Protein AF-A0A0D6LN78-F1 (afdb_monomer_lite)

Foldseek 3Di:
DDQVVQADPPQDQPPDDDDSSVSSLVQCLVQVQLVCQLVQNDDAPNDGHDRDPDRDRDDDDNVVVVCVVVVVNCVVPPPDDDDDDDDDDDPPDDVSVVVVVVSVVVSHDPVPPDDD

Radius of gyration: 15.74 Å; chains: 1; bounding box: 42×31×36 Å

Structure (mmCIF, N/CA/C/O backbone):
data_AF-A0A0D6LN78-F1
#
_entry.id   AF-A0A0D6LN78-F1
#
loop_
_atom_site.group_PDB
_atom_site.id
_atom_site.type_symbol
_atom_site.label_atom_id
_atom_site.label_alt_id
_atom_site.label_comp_id
_atom_site.label_asym_id
_atom_site.label_entity_id
_atom_site.label_seq_id
_atom_site.pdbx_PDB_ins_code
_atom_site.Cartn_x
_atom_site.Cartn_y
_atom_site.Cartn_z
_atom_site.occupancy
_atom_site.B_iso_or_equiv
_atom_site.auth_seq_id
_atom_site.auth_comp_id
_atom_site.auth_asym_id
_atom_site.auth_atom_id
_atom_site.pdbx_PDB_model_num
ATOM 1 N N . MET A 1 1 ? 17.970 4.281 11.760 1.00 42.19 1 MET A N 1
ATOM 2 C CA . MET A 1 1 ? 17.156 3.052 11.667 1.00 42.19 1 MET A CA 1
ATOM 3 C C . MET A 1 1 ? 17.724 2.243 10.507 1.00 42.19 1 MET A C 1
ATOM 5 O O . MET A 1 1 ? 17.823 2.799 9.422 1.00 42.19 1 MET A O 1
ATOM 9 N N . GLN A 1 2 ? 18.257 1.043 10.757 1.00 41.34 2 GLN A N 1
ATOM 10 C CA . GLN A 1 2 ? 18.941 0.237 9.734 1.00 41.34 2 GLN A CA 1
ATOM 11 C C . GLN A 1 2 ? 17.902 -0.407 8.804 1.00 41.34 2 GLN A C 1
ATOM 13 O O . GLN A 1 2 ? 16.999 -1.100 9.254 1.00 41.34 2 GLN A O 1
ATOM 18 N N . THR A 1 3 ? 18.012 -0.144 7.505 1.00 50.59 3 THR A N 1
ATOM 19 C CA . THR A 1 3 ? 16.997 -0.416 6.469 1.00 50.59 3 THR A CA 1
ATOM 20 C C . THR A 1 3 ? 16.743 -1.905 6.191 1.00 50.59 3 THR A C 1
ATOM 22 O O . THR A 1 3 ? 15.769 -2.242 5.528 1.00 50.59 3 THR A O 1
ATOM 25 N N . GLN A 1 4 ? 17.598 -2.800 6.694 1.00 49.53 4 GLN A N 1
ATOM 26 C CA . GLN A 1 4 ? 17.582 -4.232 6.370 1.00 49.53 4 GLN A CA 1
ATOM 27 C C . GLN A 1 4 ? 16.630 -5.064 7.247 1.00 49.53 4 GLN A C 1
ATOM 29 O O . GLN A 1 4 ? 16.127 -6.080 6.783 1.00 49.53 4 GLN A O 1
ATOM 34 N N . GLU A 1 5 ? 16.291 -4.608 8.459 1.00 56.03 5 GLU A N 1
ATOM 35 C CA . GLU A 1 5 ? 15.275 -5.256 9.320 1.00 56.03 5 GLU A CA 1
ATOM 36 C C . GLU A 1 5 ? 13.826 -4.936 8.895 1.00 56.03 5 GLU A C 1
ATOM 38 O O . GLU A 1 5 ? 12.865 -5.385 9.515 1.00 56.03 5 GLU A O 1
ATOM 43 N N . LEU A 1 6 ? 13.650 -4.152 7.828 1.00 68.88 6 LEU A N 1
ATOM 44 C CA . LEU A 1 6 ? 12.360 -3.635 7.370 1.00 68.88 6 LEU A CA 1
ATOM 45 C C . LEU A 1 6 ? 11.839 -4.322 6.100 1.00 68.88 6 LEU A C 1
ATOM 47 O O . LEU A 1 6 ? 10.814 -3.891 5.577 1.00 68.88 6 LEU A O 1
ATOM 51 N N . ILE A 1 7 ? 12.479 -5.363 5.573 1.00 81.56 7 ILE A N 1
ATOM 52 C CA . ILE A 1 7 ? 11.959 -6.071 4.392 1.00 81.56 7 ILE A CA 1
ATOM 53 C C . ILE A 1 7 ? 11.145 -7.275 4.860 1.00 81.56 7 ILE A C 1
ATOM 55 O O . ILE A 1 7 ? 11.653 -8.129 5.583 1.00 81.56 7 ILE A O 1
ATOM 59 N N . LEU A 1 8 ? 9.869 -7.330 4.480 1.00 83.94 8 LEU A N 1
ATOM 60 C CA . LEU A 1 8 ? 9.022 -8.480 4.771 1.00 83.94 8 LEU A CA 1
ATOM 61 C C . LEU A 1 8 ? 9.368 -9.634 3.818 1.00 83.94 8 LEU A C 1
ATOM 63 O O . LEU A 1 8 ? 9.472 -9.411 2.607 1.00 83.94 8 LEU A O 1
ATOM 67 N N . PRO A 1 9 ? 9.539 -10.865 4.333 1.00 80.81 9 PRO A N 1
ATOM 68 C CA . PRO A 1 9 ? 9.724 -12.032 3.482 1.00 80.81 9 PRO A CA 1
ATOM 69 C C . PRO A 1 9 ? 8.452 -12.283 2.663 1.00 80.81 9 PRO A C 1
ATOM 71 O O . PRO A 1 9 ? 7.346 -12.053 3.144 1.00 80.81 9 PRO A O 1
ATOM 74 N N . GLY A 1 10 ? 8.607 -12.766 1.430 1.00 79.12 10 GLY A N 1
ATOM 75 C CA . GLY A 1 10 ? 7.474 -13.085 0.552 1.00 79.12 10 GLY A CA 1
ATOM 76 C C . GLY A 1 10 ? 6.889 -11.901 -0.222 1.00 79.12 10 GLY A C 1
ATOM 77 O O . GLY A 1 10 ? 5.973 -12.109 -1.002 1.00 79.12 10 GLY A O 1
ATOM 78 N N . LEU A 1 11 ? 7.438 -10.688 -0.072 1.00 86.38 11 LEU A N 1
ATOM 79 C CA . LEU A 1 11 ? 7.085 -9.522 -0.898 1.00 86.38 11 LEU A CA 1
ATOM 80 C C . LEU A 1 11 ? 8.037 -9.331 -2.087 1.00 86.38 11 LEU A C 1
ATOM 82 O O . LEU A 1 11 ? 8.326 -8.204 -2.492 1.00 86.38 11 LEU A O 1
ATOM 86 N N . ASP A 1 12 ? 8.595 -10.423 -2.600 1.00 85.50 12 ASP A N 1
ATOM 87 C CA . ASP A 1 12 ? 9.429 -10.360 -3.792 1.00 85.50 12 ASP A CA 1
ATOM 88 C C . ASP A 1 12 ? 8.539 -10.454 -5.030 1.00 85.50 12 ASP A C 1
ATOM 90 O O . ASP A 1 12 ? 7.793 -11.418 -5.188 1.00 85.50 12 ASP A O 1
ATOM 94 N N . CYS A 1 13 ? 8.625 -9.448 -5.896 1.00 90.00 13 CYS A N 1
ATOM 95 C CA . CYS A 1 13 ? 7.922 -9.425 -7.169 1.00 90.00 13 CYS A CA 1
ATOM 96 C C . CYS A 1 13 ? 8.964 -9.483 -8.287 1.00 90.00 13 CYS A C 1
ATOM 98 O O . CYS A 1 13 ? 9.548 -8.448 -8.640 1.00 90.00 13 CYS A O 1
ATOM 100 N N . PRO A 1 14 ? 9.230 -10.682 -8.842 1.00 84.12 14 PRO A N 1
ATOM 101 C CA . PRO A 1 14 ? 10.197 -10.847 -9.912 1.00 84.12 14 PRO A CA 1
ATOM 102 C C . PRO A 1 14 ? 9.883 -9.912 -11.081 1.00 84.12 14 PRO A C 1
ATOM 104 O O . PRO A 1 14 ? 8.731 -9.758 -11.478 1.00 84.12 14 PRO A O 1
ATOM 107 N N . PHE A 1 15 ? 10.923 -9.303 -11.654 1.00 81.81 15 PHE A N 1
ATOM 108 C CA . PHE A 1 15 ? 10.839 -8.422 -12.830 1.00 81.81 15 PHE A CA 1
ATOM 109 C C . PHE A 1 15 ? 10.098 -7.087 -12.633 1.00 81.81 15 PHE A C 1
ATOM 111 O O . PHE A 1 15 ? 9.991 -6.317 -13.590 1.00 81.81 15 PHE A O 1
ATOM 118 N N . ARG A 1 16 ? 9.648 -6.764 -11.415 1.00 87.56 16 ARG A N 1
ATOM 119 C CA . ARG A 1 16 ? 9.100 -5.443 -11.077 1.00 87.56 16 ARG A CA 1
ATOM 120 C C . ARG A 1 16 ? 10.191 -4.483 -10.604 1.00 87.56 16 ARG A C 1
ATOM 122 O O . ARG A 1 16 ? 11.219 -4.906 -10.076 1.00 87.56 16 ARG A O 1
ATOM 129 N N . ARG A 1 17 ? 9.986 -3.175 -10.805 1.00 87.12 17 ARG A N 1
ATOM 130 C CA . ARG A 1 17 ? 11.021 -2.155 -10.539 1.00 87.12 17 ARG A CA 1
ATOM 131 C C . ARG A 1 17 ? 11.053 -1.676 -9.092 1.00 87.12 17 ARG A C 1
ATOM 133 O O . ARG A 1 17 ? 12.069 -1.123 -8.674 1.00 87.12 17 ARG A O 1
ATOM 140 N N . MET A 1 18 ? 9.960 -1.838 -8.347 1.00 89.31 18 MET A N 1
ATOM 141 C CA . MET A 1 18 ? 9.868 -1.329 -6.982 1.00 89.31 18 MET A CA 1
ATOM 142 C C . MET A 1 18 ? 10.841 -2.053 -6.042 1.00 89.31 18 MET A C 1
ATOM 144 O O . MET A 1 18 ? 11.050 -3.263 -6.131 1.00 89.31 18 MET A O 1
ATOM 148 N N . ASP A 1 19 ? 11.438 -1.300 -5.120 1.00 89.12 19 ASP A N 1
ATOM 149 C CA . ASP A 1 19 ? 12.321 -1.853 -4.097 1.00 89.12 19 ASP A CA 1
ATOM 150 C C . ASP A 1 19 ? 11.506 -2.657 -3.053 1.00 89.12 19 ASP A C 1
ATOM 152 O O . ASP A 1 19 ? 10.453 -2.181 -2.605 1.00 89.12 19 ASP A O 1
ATOM 156 N N . PRO A 1 20 ? 11.962 -3.848 -2.615 1.00 89.06 20 PRO A N 1
ATOM 157 C CA . PRO A 1 20 ? 11.263 -4.649 -1.605 1.00 89.06 20 PRO A CA 1
ATOM 158 C C . PRO A 1 20 ? 10.985 -3.915 -0.283 1.00 89.06 20 PRO A C 1
ATOM 160 O O . PRO A 1 20 ? 9.976 -4.182 0.378 1.00 89.06 20 PRO A O 1
ATOM 163 N N . ALA A 1 21 ? 11.834 -2.965 0.118 1.00 87.94 21 ALA A N 1
ATOM 164 C CA . ALA A 1 21 ? 11.604 -2.136 1.298 1.00 87.94 21 ALA A CA 1
ATOM 165 C C . ALA A 1 21 ? 10.408 -1.193 1.106 1.00 87.94 21 ALA A C 1
ATOM 167 O O . ALA A 1 21 ? 9.657 -0.959 2.056 1.00 87.94 21 ALA A O 1
ATOM 168 N N . ILE A 1 22 ? 10.184 -0.701 -0.116 1.00 91.00 22 ILE A N 1
ATOM 169 C CA . ILE A 1 22 ? 9.015 0.115 -0.453 1.00 91.00 22 ILE A CA 1
ATOM 170 C C . ILE A 1 22 ? 7.740 -0.737 -0.469 1.00 91.00 22 ILE A C 1
ATOM 172 O O . ILE A 1 22 ? 6.742 -0.330 0.126 1.00 91.00 22 ILE A O 1
ATOM 176 N N . ARG A 1 23 ? 7.768 -1.955 -1.028 1.00 94.19 23 ARG A N 1
ATOM 177 C CA . ARG A 1 23 ? 6.627 -2.893 -0.923 1.00 94.19 23 ARG A CA 1
ATOM 178 C C . ARG A 1 23 ? 6.263 -3.177 0.530 1.00 94.19 23 ARG A C 1
ATOM 180 O O . ARG A 1 23 ? 5.104 -3.098 0.932 1.00 94.19 23 ARG A O 1
ATOM 187 N N . SER A 1 24 ? 7.286 -3.424 1.342 1.00 93.00 24 SER A N 1
ATOM 188 C CA . SER A 1 24 ? 7.138 -3.666 2.776 1.00 93.00 24 SER A CA 1
ATOM 189 C C . SER A 1 24 ? 6.567 -2.458 3.518 1.00 93.00 24 SER A C 1
ATOM 191 O O . SER A 1 24 ? 5.817 -2.626 4.480 1.00 93.00 24 SER A O 1
ATOM 193 N N . LEU A 1 25 ? 6.903 -1.242 3.078 1.00 93.12 25 LEU A N 1
ATOM 194 C CA . LEU A 1 25 ? 6.324 -0.013 3.603 1.00 93.12 25 LEU A CA 1
ATOM 195 C C . LEU A 1 25 ? 4.821 0.074 3.295 1.00 93.12 25 LEU A C 1
ATOM 197 O O . LEU A 1 25 ? 4.045 0.279 4.227 1.00 93.12 25 LEU A O 1
ATOM 201 N N . PHE A 1 26 ? 4.412 -0.143 2.039 1.00 94.00 26 PHE A N 1
ATOM 202 C CA . PHE A 1 26 ? 2.997 -0.175 1.652 1.00 94.00 26 PHE A CA 1
ATOM 203 C C . PHE A 1 26 ? 2.213 -1.225 2.446 1.00 94.00 26 PHE A C 1
ATOM 205 O O . PHE A 1 26 ? 1.181 -0.902 3.036 1.00 94.00 26 PHE A O 1
ATOM 212 N N . HIS A 1 27 ? 2.723 -2.457 2.505 1.00 94.38 27 HIS A N 1
ATOM 213 C CA . HIS A 1 27 ? 2.062 -3.573 3.179 1.00 94.38 27 HIS A CA 1
ATOM 214 C C . HIS A 1 27 ? 1.868 -3.311 4.679 1.00 94.38 27 HIS A C 1
ATOM 216 O O . HIS A 1 27 ? 0.751 -3.397 5.193 1.00 94.38 27 HIS A O 1
ATOM 222 N N . ARG A 1 28 ? 2.938 -2.923 5.391 1.00 93.44 28 ARG A N 1
ATOM 223 C CA . ARG A 1 28 ? 2.847 -2.626 6.829 1.00 93.44 28 ARG A CA 1
ATOM 224 C C . ARG A 1 28 ? 1.904 -1.475 7.117 1.00 93.44 28 ARG A C 1
ATOM 226 O O . ARG A 1 28 ? 1.084 -1.594 8.017 1.00 93.44 28 ARG A O 1
ATOM 233 N N . PHE A 1 29 ? 2.001 -0.389 6.355 1.00 93.31 29 PHE A N 1
ATOM 234 C CA . PHE A 1 29 ? 1.174 0.787 6.589 1.00 93.31 29 PHE A CA 1
ATOM 235 C C . PHE A 1 29 ? -0.321 0.444 6.563 1.00 93.31 29 PHE A C 1
ATOM 237 O O . PHE A 1 29 ? -1.040 0.747 7.516 1.00 93.31 29 PHE A O 1
ATOM 244 N N . HIS A 1 30 ? -0.782 -0.256 5.521 1.00 93.75 30 HIS A N 1
ATOM 245 C CA . HIS A 1 30 ? -2.191 -0.630 5.398 1.00 93.75 30 HIS A CA 1
ATOM 246 C C . HIS A 1 30 ? -2.627 -1.597 6.502 1.00 93.75 30 HIS A C 1
ATOM 248 O O . HIS A 1 30 ? -3.664 -1.380 7.130 1.00 93.75 30 HIS A O 1
ATOM 254 N N . ASN A 1 31 ? -1.838 -2.634 6.789 1.00 93.50 31 ASN A N 1
ATOM 255 C CA . ASN A 1 31 ? -2.209 -3.629 7.795 1.00 93.50 31 ASN A CA 1
ATOM 256 C C . ASN A 1 31 ? -2.155 -3.089 9.231 1.00 93.50 31 ASN A C 1
ATOM 258 O O . ASN A 1 31 ? -3.015 -3.435 10.046 1.00 93.50 31 ASN A O 1
ATOM 262 N N . ASP A 1 32 ? -1.239 -2.171 9.539 1.00 92.00 32 ASP A N 1
ATOM 263 C CA . ASP A 1 32 ? -1.202 -1.486 10.833 1.00 92.00 32 ASP A CA 1
ATOM 264 C C . ASP A 1 32 ? -2.424 -0.579 11.024 1.00 92.00 32 ASP A C 1
ATOM 266 O O . ASP A 1 32 ? -3.022 -0.563 12.104 1.00 92.00 32 ASP A O 1
ATOM 270 N N . LEU A 1 33 ? -2.841 0.150 9.984 1.00 88.75 33 LEU A N 1
ATOM 271 C CA . LEU A 1 33 ? -4.065 0.956 10.024 1.00 88.75 33 LEU A CA 1
ATOM 272 C C . LEU A 1 33 ? -5.311 0.098 10.221 1.00 88.75 33 LEU A C 1
ATOM 274 O O . LEU A 1 33 ? -6.136 0.390 11.087 1.00 88.75 33 LEU A O 1
ATOM 278 N N . ARG A 1 34 ? -5.426 -0.991 9.459 1.00 89.00 34 ARG A N 1
ATOM 279 C CA . ARG A 1 34 ? -6.535 -1.947 9.556 1.00 89.00 34 ARG A CA 1
ATOM 280 C C . ARG A 1 34 ? -6.620 -2.555 10.955 1.00 89.00 34 ARG A C 1
ATOM 282 O O . ARG A 1 34 ? -7.697 -2.582 11.548 1.00 89.00 34 ARG A O 1
ATOM 289 N N . ARG A 1 35 ? -5.481 -2.928 11.547 1.00 89.56 35 ARG A N 1
ATOM 290 C CA . ARG A 1 35 ? -5.403 -3.411 12.934 1.00 89.56 35 ARG A CA 1
ATOM 291 C C . ARG A 1 35 ? -5.846 -2.355 13.947 1.00 89.56 35 ARG A C 1
ATOM 293 O O . ARG A 1 35 ? -6.634 -2.666 14.840 1.00 89.56 35 ARG A O 1
ATOM 300 N N . LYS A 1 36 ? -5.390 -1.106 13.802 1.00 86.31 36 LYS A N 1
ATOM 301 C CA . LYS A 1 36 ? -5.823 0.010 14.662 1.00 86.31 36 LYS A CA 1
ATOM 302 C C . LYS A 1 36 ? -7.328 0.256 14.558 1.00 86.31 36 LYS A C 1
ATOM 304 O O . LYS A 1 36 ? -7.958 0.523 15.579 1.00 86.31 36 LYS A O 1
ATOM 309 N N . ALA A 1 37 ? -7.909 0.140 13.364 1.00 83.81 37 ALA A N 1
ATOM 310 C CA . ALA A 1 37 ? -9.347 0.288 13.151 1.00 83.81 37 ALA A CA 1
ATOM 311 C C . ALA A 1 37 ? -10.150 -0.805 13.879 1.00 83.81 37 ALA A C 1
ATOM 313 O O . ALA A 1 37 ? -11.072 -0.485 14.629 1.00 83.81 37 ALA A O 1
ATOM 314 N N . VAL A 1 38 ? -9.748 -2.078 13.762 1.00 85.94 38 VAL A N 1
ATOM 315 C CA . VAL A 1 38 ? -10.378 -3.197 14.498 1.00 85.94 38 VAL A CA 1
ATOM 316 C C . VAL A 1 38 ? -10.290 -3.003 16.010 1.00 85.94 38 VAL A C 1
ATOM 318 O O . VAL A 1 38 ? -11.232 -3.300 16.737 1.00 85.94 38 VAL A O 1
ATOM 321 N N . GLN A 1 39 ? -9.176 -2.466 16.503 1.00 85.94 39 GLN A N 1
ATOM 322 C CA . GLN A 1 39 ? -8.968 -2.222 17.931 1.00 85.94 39 GLN A CA 1
ATOM 323 C C . GLN A 1 39 ? -9.683 -0.963 18.453 1.00 85.94 39 GLN A C 1
ATOM 325 O O . GLN A 1 39 ? -9.582 -0.666 19.643 1.00 85.94 39 GLN A O 1
ATOM 330 N N . GLY A 1 40 ? -10.368 -0.196 17.593 1.00 81.00 40 GLY A N 1
ATOM 331 C CA . GLY A 1 40 ? -10.962 1.095 17.961 1.00 81.00 40 GLY A CA 1
ATOM 332 C C . GLY A 1 40 ? -9.922 2.148 18.360 1.00 81.00 40 GLY A C 1
ATOM 333 O O . GLY A 1 40 ? -10.212 3.060 19.127 1.00 81.00 40 GLY A O 1
ATOM 334 N N . GLN A 1 41 ? -8.684 2.001 17.886 1.00 82.19 41 GLN A N 1
ATOM 335 C CA . GLN A 1 41 ? -7.569 2.916 18.150 1.00 82.19 41 GLN A CA 1
ATOM 336 C C . GLN A 1 41 ? -7.357 3.922 17.014 1.00 82.19 41 GLN A C 1
ATOM 338 O O . GLN A 1 41 ? -6.497 4.797 17.118 1.00 82.19 41 GLN A O 1
ATOM 343 N N . PHE A 1 42 ? -8.120 3.802 15.927 1.00 75.56 42 PHE A N 1
ATOM 344 C CA . PHE A 1 42 ? -8.068 4.744 14.821 1.00 75.56 42 PHE A CA 1
ATOM 345 C C . PHE A 1 42 ? -8.840 6.024 15.165 1.00 75.56 42 PHE A C 1
ATOM 347 O O . PHE A 1 42 ? -10.012 5.979 15.558 1.00 75.56 42 PHE A O 1
ATOM 354 N N . LYS A 1 43 ? -8.159 7.165 15.034 1.00 70.56 43 LYS A N 1
ATOM 355 C CA . LYS A 1 43 ? -8.703 8.495 15.304 1.00 70.56 43 LYS A CA 1
ATOM 356 C C . LYS A 1 43 ? -8.509 9.379 14.080 1.00 70.56 43 LYS A C 1
ATOM 358 O O . LYS A 1 43 ? -7.384 9.481 13.603 1.00 70.56 43 LYS A O 1
ATOM 363 N N . LEU A 1 44 ? -9.575 10.041 13.649 1.00 70.19 44 LEU A N 1
ATOM 364 C CA . LEU A 1 44 ? -9.544 11.102 12.641 1.00 70.19 44 LEU A CA 1
ATOM 365 C C . LEU A 1 44 ? -10.246 12.319 13.236 1.00 70.19 44 LEU A C 1
ATOM 367 O O . LEU A 1 44 ? -11.313 12.166 13.825 1.00 70.19 44 LEU A O 1
ATOM 371 N N . ASP A 1 45 ? -9.625 13.495 13.173 1.00 67.50 45 ASP A N 1
ATOM 372 C CA . ASP A 1 45 ? -10.202 14.760 13.659 1.00 67.50 45 ASP A CA 1
ATOM 373 C C . ASP A 1 45 ? -10.771 14.713 15.091 1.00 67.50 45 ASP A C 1
ATOM 375 O O . ASP A 1 45 ? -11.786 15.320 15.426 1.00 67.50 45 ASP A O 1
ATOM 379 N N . GLY A 1 46 ? -10.115 13.951 15.972 1.00 65.12 46 GLY A N 1
ATOM 380 C CA . GLY A 1 46 ? -10.541 13.770 17.364 1.00 65.12 46 GLY A CA 1
ATOM 381 C C . GLY A 1 46 ? -11.703 12.785 17.562 1.00 65.12 46 GLY A C 1
ATOM 382 O O . GLY A 1 46 ? -11.993 12.420 18.703 1.00 65.12 46 GLY A O 1
ATOM 383 N N . LEU A 1 47 ? -12.314 12.284 16.486 1.00 64.44 47 LEU A N 1
ATOM 384 C CA . LEU A 1 47 ? -13.308 11.216 16.522 1.00 64.44 47 LEU A CA 1
ATOM 385 C C . LEU A 1 47 ? -12.606 9.859 16.585 1.00 64.44 47 LEU A C 1
ATOM 387 O O . LEU A 1 47 ? -11.780 9.517 15.742 1.00 64.44 47 LEU A O 1
ATOM 391 N N . THR A 1 48 ? -12.936 9.072 17.609 1.00 70.25 48 THR A N 1
ATOM 392 C CA . THR A 1 48 ? -12.492 7.676 17.705 1.00 70.25 48 THR A CA 1
ATOM 393 C C . THR A 1 48 ? -13.518 6.798 17.006 1.00 70.25 48 THR A C 1
ATOM 395 O O . THR A 1 48 ? -14.688 6.783 17.397 1.00 70.25 48 THR A O 1
ATOM 398 N N . TYR A 1 49 ? -13.086 6.069 15.981 1.00 68.56 49 TYR A N 1
ATOM 399 C CA . TYR A 1 49 ? -13.961 5.134 15.285 1.00 68.56 49 TYR A CA 1
ATOM 400 C C . TYR A 1 49 ? -14.227 3.928 16.180 1.00 68.56 49 TYR A C 1
ATOM 402 O O . TYR A 1 49 ? -13.333 3.433 16.872 1.00 68.56 49 TYR A O 1
ATOM 410 N N . ARG A 1 50 ? -15.481 3.465 16.195 1.00 72.12 50 ARG A N 1
ATOM 411 C CA . ARG A 1 50 ? -15.835 2.256 16.941 1.00 72.12 50 ARG A CA 1
ATOM 412 C C . ARG A 1 50 ? -15.078 1.064 16.347 1.00 72.12 50 ARG A C 1
ATOM 414 O O . ARG A 1 50 ? -14.920 1.022 15.127 1.00 72.12 50 ARG A O 1
ATOM 421 N N . PRO A 1 51 ? -14.663 0.096 17.182 1.00 75.81 51 PRO A N 1
ATOM 422 C CA . PRO A 1 51 ? -14.215 -1.198 16.693 1.00 75.81 51 PRO A CA 1
ATOM 423 C C . PRO A 1 51 ? -15.201 -1.730 15.653 1.00 75.81 51 PRO A C 1
ATOM 425 O O . PRO A 1 51 ? -16.408 -1.754 15.901 1.00 75.81 51 PRO A O 1
ATOM 428 N N . THR A 1 52 ? -14.689 -2.134 14.499 1.00 71.88 52 THR A N 1
ATOM 429 C CA . THR A 1 52 ? -15.475 -2.820 13.473 1.00 71.88 52 THR A CA 1
ATOM 430 C C . THR A 1 52 ? -15.043 -4.277 13.414 1.00 71.88 52 THR A C 1
ATOM 432 O O . THR A 1 52 ? -13.853 -4.585 13.521 1.00 71.88 52 THR A O 1
ATOM 435 N N . SER A 1 53 ? -16.015 -5.174 13.270 1.00 70.62 53 SER A N 1
ATOM 436 C CA . SER A 1 53 ? -15.757 -6.547 12.843 1.00 70.62 53 SER A CA 1
ATOM 437 C C . SER A 1 53 ? -15.462 -6.565 11.336 1.00 70.62 53 SER A C 1
ATOM 439 O O . SER A 1 53 ? -15.723 -5.582 10.641 1.00 70.62 53 SER A O 1
ATOM 441 N N . ASP A 1 54 ? -14.883 -7.659 10.839 1.00 81.25 54 ASP A N 1
ATOM 442 C CA . ASP A 1 54 ? -14.764 -7.966 9.399 1.00 81.25 54 ASP A CA 1
ATOM 443 C C . ASP A 1 54 ? -13.743 -7.138 8.590 1.00 81.25 54 ASP A C 1
ATOM 445 O O . ASP A 1 54 ? -13.854 -6.984 7.374 1.00 81.25 54 ASP A O 1
ATOM 449 N N . ILE A 1 55 ? -12.683 -6.649 9.243 1.00 85.12 55 ILE A N 1
ATOM 450 C CA . ILE A 1 55 ? -11.482 -6.147 8.557 1.00 85.12 55 ILE A CA 1
ATOM 451 C C . ILE A 1 55 ? -10.428 -7.258 8.499 1.00 85.12 55 ILE A C 1
ATOM 453 O O . ILE A 1 55 ? -9.858 -7.645 9.518 1.00 85.12 55 ILE A O 1
ATOM 457 N N . TYR A 1 56 ? -10.133 -7.719 7.287 1.00 89.94 56 TYR A N 1
ATOM 458 C CA . TYR A 1 56 ? -9.111 -8.735 7.004 1.00 89.94 56 TYR A CA 1
ATOM 459 C C . TYR A 1 56 ? -7.745 -8.116 6.717 1.00 89.94 56 TYR A C 1
ATOM 461 O O . TYR A 1 56 ? -7.684 -6.983 6.251 1.00 89.94 56 TYR A O 1
ATOM 469 N N . GLU A 1 57 ? -6.657 -8.837 6.968 1.00 92.25 57 GLU A N 1
ATOM 470 C CA . GLU A 1 57 ? -5.325 -8.434 6.500 1.00 92.25 57 GLU A CA 1
ATOM 471 C C . GLU A 1 57 ? -5.308 -8.363 4.963 1.00 92.25 57 GLU A C 1
ATOM 473 O O . GLU A 1 57 ? -5.972 -9.164 4.306 1.00 92.25 57 GLU A O 1
ATOM 478 N N . VAL A 1 58 ? -4.616 -7.374 4.393 1.00 93.31 58 VAL A N 1
ATOM 479 C CA . VAL A 1 58 ? -4.372 -7.321 2.946 1.00 93.31 58 VAL A CA 1
ATOM 480 C C . VAL A 1 58 ? -3.041 -7.982 2.629 1.00 93.31 58 VAL A C 1
ATOM 482 O O . VAL A 1 58 ? -2.070 -7.788 3.358 1.00 93.31 58 VAL A O 1
ATOM 485 N N . GLU A 1 59 ? -2.998 -8.716 1.526 1.00 93.75 59 GLU A N 1
ATOM 486 C CA . GLU A 1 59 ? -1.773 -9.289 0.975 1.00 93.75 59 GLU A CA 1
ATOM 487 C C . GLU A 1 59 ? -1.257 -8.404 -0.164 1.00 93.75 59 GLU A C 1
ATOM 489 O O . GLU A 1 59 ? -2.018 -7.676 -0.805 1.00 93.75 59 GLU A O 1
ATOM 494 N N . TYR A 1 60 ? 0.055 -8.423 -0.389 1.00 93.50 60 TYR A N 1
ATOM 495 C CA . TYR A 1 60 ? 0.648 -7.714 -1.518 1.00 93.50 60 TYR A CA 1
ATOM 496 C C . TYR A 1 60 ? 0.533 -8.572 -2.778 1.00 93.50 60 TYR A C 1
ATOM 498 O O . TYR A 1 60 ? 0.929 -9.736 -2.765 1.00 93.50 60 TYR A O 1
ATOM 506 N N . ASP A 1 61 ? 0.055 -7.981 -3.867 1.00 92.00 61 ASP A N 1
ATOM 507 C CA . ASP A 1 61 ? -0.142 -8.665 -5.142 1.00 92.00 61 ASP A CA 1
ATOM 508 C C . ASP A 1 61 ? 0.740 -8.021 -6.229 1.00 92.00 61 ASP A C 1
ATOM 510 O O . ASP A 1 61 ? 0.648 -6.823 -6.515 1.00 92.00 61 ASP A O 1
ATOM 514 N N . CYS A 1 62 ? 1.623 -8.825 -6.827 1.00 91.94 62 CYS A N 1
ATOM 515 C CA . CYS A 1 62 ? 2.578 -8.381 -7.844 1.00 91.94 62 CYS A CA 1
ATOM 516 C C . CYS A 1 62 ? 1.939 -8.069 -9.210 1.00 91.94 62 CYS A C 1
ATOM 518 O O . CYS A 1 62 ? 2.543 -7.354 -10.021 1.00 91.94 62 CYS A O 1
ATOM 520 N N . ASP A 1 63 ? 0.751 -8.604 -9.492 1.00 88.88 63 ASP A N 1
ATOM 521 C CA . ASP A 1 63 ? -0.023 -8.273 -10.686 1.00 88.88 63 ASP A CA 1
ATOM 522 C C . ASP A 1 63 ? -0.706 -6.919 -10.498 1.00 88.88 63 ASP A C 1
ATOM 524 O O . ASP A 1 63 ? -0.624 -6.069 -11.388 1.00 88.88 63 ASP A O 1
ATOM 528 N N . MET A 1 64 ? -1.243 -6.653 -9.301 1.00 88.81 64 MET A N 1
ATOM 529 C CA . MET A 1 64 ? -1.755 -5.324 -8.949 1.00 88.81 64 MET A CA 1
ATOM 530 C C . MET A 1 64 ? -0.651 -4.256 -8.931 1.00 88.81 64 MET A C 1
ATOM 532 O O . MET A 1 64 ? -0.891 -3.139 -9.387 1.00 88.81 64 MET A O 1
ATOM 536 N N . GLU A 1 65 ? 0.570 -4.574 -8.475 1.00 91.44 65 GLU A N 1
ATOM 537 C CA . GLU A 1 65 ? 1.733 -3.679 -8.633 1.00 91.44 65 GLU A CA 1
ATOM 538 C C . GLU A 1 65 ? 1.994 -3.374 -10.115 1.00 91.44 65 GLU A C 1
ATOM 540 O O . GLU A 1 65 ? 2.221 -2.224 -10.486 1.00 91.44 65 GLU A O 1
ATOM 545 N N . GLY A 1 66 ? 1.922 -4.391 -10.977 1.00 88.94 66 GLY A N 1
ATOM 546 C CA . GLY A 1 66 ? 2.098 -4.224 -12.416 1.00 88.94 66 GLY A CA 1
ATOM 547 C C . GLY A 1 66 ? 1.083 -3.281 -13.050 1.00 88.94 66 GLY A C 1
ATOM 548 O O . GLY A 1 66 ? 1.461 -2.441 -13.863 1.00 88.94 66 GLY A O 1
ATOM 549 N N . MET A 1 67 ? -0.182 -3.393 -12.643 1.00 86.00 67 MET A N 1
ATOM 550 C CA . MET A 1 67 ? -1.239 -2.467 -13.055 1.00 86.00 67 MET A CA 1
ATOM 551 C C . MET A 1 67 ? -0.984 -1.062 -12.485 1.00 86.00 67 MET A C 1
ATOM 553 O O . MET A 1 67 ? -1.130 -0.068 -13.193 1.00 86.00 67 MET A O 1
ATOM 557 N N . ALA A 1 68 ? -0.513 -0.962 -11.233 1.00 87.06 68 ALA A N 1
ATOM 558 C CA . ALA A 1 68 ? -0.158 0.304 -10.583 1.00 87.06 68 ALA A CA 1
ATOM 559 C C . ALA A 1 68 ? 0.941 1.084 -11.323 1.00 87.06 68 ALA A C 1
ATOM 561 O O . ALA A 1 68 ? 0.888 2.314 -11.391 1.00 87.06 68 ALA A O 1
ATOM 562 N N . GLU A 1 69 ? 1.914 0.382 -11.909 1.00 86.38 69 GLU A N 1
ATOM 563 C CA . GLU A 1 69 ? 2.966 0.974 -12.745 1.00 86.38 69 GLU A CA 1
ATOM 564 C C .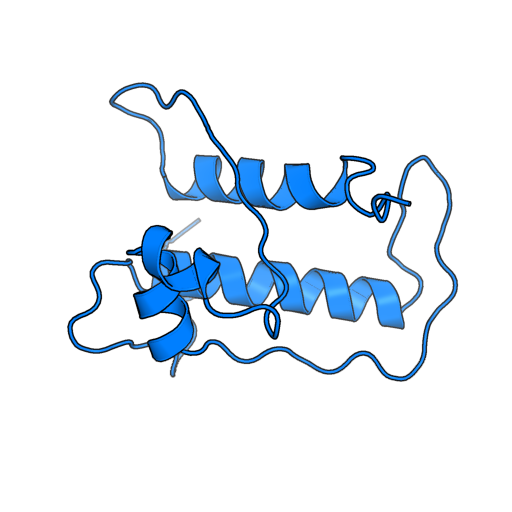 GLU A 1 69 ? 2.438 1.519 -14.088 1.00 86.38 69 GLU A C 1
ATOM 566 O O . GLU A 1 69 ? 3.078 2.388 -14.686 1.00 86.38 69 GLU A O 1
ATOM 571 N N . GLN A 1 70 ? 1.283 1.038 -14.560 1.00 82.19 70 GLN A N 1
ATOM 572 C CA . GLN A 1 70 ? 0.677 1.390 -15.847 1.00 82.19 70 GLN A CA 1
ATOM 573 C C . GLN A 1 70 ? -0.750 1.911 -15.644 1.00 82.19 70 GLN A C 1
ATOM 575 O O . GLN A 1 70 ? -1.722 1.256 -16.007 1.00 82.19 70 GLN A O 1
ATOM 580 N N . PRO A 1 71 ? -0.921 3.124 -15.089 1.00 67.25 71 PRO A N 1
ATOM 581 C CA . PRO A 1 71 ? -2.222 3.570 -14.604 1.00 67.25 71 PRO A CA 1
ATOM 582 C C . PRO A 1 71 ? -3.301 3.719 -15.688 1.00 67.25 71 PRO A C 1
ATOM 584 O O . PRO A 1 71 ? -4.484 3.816 -15.370 1.00 67.25 71 PRO A O 1
ATOM 587 N N . HIS A 1 72 ? -2.910 3.72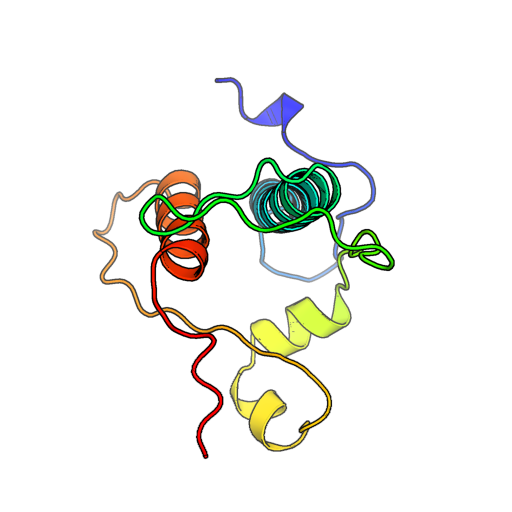9 -16.965 1.00 70.12 72 HIS A N 1
ATOM 588 C CA . HIS A 1 72 ? -3.825 3.693 -18.105 1.00 70.12 72 HIS A CA 1
ATOM 589 C C . HIS A 1 72 ? -4.646 2.394 -18.152 1.00 70.12 72 HIS A C 1
ATOM 591 O O . HIS A 1 72 ? -5.799 2.435 -18.574 1.00 70.12 72 HIS A O 1
ATOM 597 N N . ASP A 1 73 ? -4.089 1.291 -17.645 1.00 64.44 73 ASP A N 1
ATOM 598 C CA . ASP A 1 73 ? -4.725 -0.028 -17.605 1.00 64.44 73 ASP A CA 1
ATOM 599 C C . ASP A 1 73 ? -5.869 -0.083 -16.576 1.00 64.44 73 ASP A C 1
ATOM 601 O O . ASP A 1 73 ? -6.768 -0.912 -16.688 1.00 64.44 73 ASP A O 1
ATOM 605 N N . PHE A 1 74 ? -5.908 0.837 -15.601 1.00 62.59 74 PHE A N 1
ATOM 606 C CA . PHE A 1 74 ? -7.008 0.898 -14.629 1.00 62.59 74 PHE A CA 1
ATOM 607 C C . PHE A 1 74 ? -8.303 1.474 -15.187 1.00 62.59 74 PHE A C 1
ATOM 609 O O . PHE A 1 74 ? -9.360 1.238 -14.606 1.00 62.59 74 PHE A O 1
ATOM 616 N N . HIS A 1 75 ? -8.258 2.232 -16.287 1.00 58.75 75 HIS A N 1
ATOM 617 C CA . HIS A 1 75 ? -9.470 2.836 -16.847 1.00 58.75 75 HIS A CA 1
ATOM 618 C C . HIS A 1 75 ? -10.506 1.794 -17.300 1.00 58.75 75 HIS A C 1
ATOM 620 O O . HIS A 1 75 ? -11.674 2.142 -17.470 1.00 58.75 75 HIS A O 1
ATOM 626 N N . GLU A 1 76 ? -10.100 0.533 -17.457 1.00 57.31 76 GLU A N 1
ATOM 627 C CA . GLU A 1 76 ? -10.963 -0.569 -17.880 1.00 57.31 76 GLU A CA 1
ATOM 628 C C . GLU A 1 76 ? -11.445 -1.452 -16.714 1.00 57.31 76 GLU A C 1
ATOM 630 O O . GLU A 1 76 ? -12.339 -2.276 -16.909 1.00 57.31 76 GLU A O 1
ATOM 635 N N . VAL A 1 77 ? -10.923 -1.263 -15.493 1.00 57.25 77 VAL A N 1
ATOM 636 C CA . VAL A 1 77 ? -11.179 -2.162 -14.355 1.00 57.25 77 VAL A CA 1
ATOM 637 C C . VAL A 1 77 ? -11.871 -1.417 -13.210 1.00 57.25 77 VAL A C 1
ATOM 639 O O . VAL A 1 77 ? -11.240 -0.916 -12.285 1.00 57.25 77 VAL A O 1
ATOM 642 N N . ASN A 1 78 ? -13.207 -1.382 -13.243 1.00 62.53 78 ASN A N 1
ATOM 643 C CA . ASN A 1 78 ? -14.040 -0.804 -12.171 1.00 62.53 78 ASN A CA 1
ATOM 644 C C . ASN A 1 78 ? -14.105 -1.668 -10.891 1.00 62.53 78 ASN A C 1
ATOM 646 O O . ASN A 1 78 ? -14.876 -1.367 -9.982 1.00 62.53 78 ASN A O 1
ATOM 650 N N . GLU A 1 79 ? -13.344 -2.761 -10.823 1.00 73.31 79 GLU A N 1
ATOM 651 C CA . GLU A 1 79 ? -13.403 -3.734 -9.725 1.00 73.31 79 GLU A CA 1
ATOM 652 C C . GLU A 1 79 ? -12.440 -3.408 -8.572 1.00 73.31 79 GLU A C 1
ATOM 654 O O . GLU A 1 79 ? -12.605 -3.930 -7.469 1.00 73.31 79 GLU A O 1
ATOM 659 N N . PHE A 1 80 ? -11.467 -2.513 -8.788 1.00 78.25 80 PHE A N 1
ATOM 660 C CA . PHE A 1 80 ? -10.443 -2.183 -7.795 1.00 78.25 80 PHE A CA 1
ATOM 661 C C . PHE A 1 80 ? -10.596 -0.765 -7.238 1.00 78.25 80 PHE A C 1
ATOM 663 O O . PHE A 1 80 ? -10.808 0.201 -7.968 1.00 78.25 80 PHE A O 1
ATOM 670 N N . GLY A 1 81 ? -10.432 -0.629 -5.920 1.00 81.62 81 GLY A N 1
ATOM 671 C CA . GLY A 1 81 ? -10.248 0.672 -5.279 1.00 81.62 81 GLY A CA 1
ATOM 672 C C . GLY A 1 81 ? -8.823 1.177 -5.503 1.00 81.62 81 GLY A C 1
ATOM 673 O O . GLY A 1 81 ? -7.870 0.434 -5.272 1.00 81.62 81 GLY A O 1
ATOM 674 N N . ILE A 1 82 ? -8.670 2.429 -5.941 1.00 83.06 82 ILE A N 1
ATOM 675 C CA . ILE A 1 82 ? -7.366 3.003 -6.295 1.00 83.06 82 ILE A CA 1
ATOM 676 C C . ILE A 1 82 ? -7.180 4.350 -5.601 1.00 83.06 82 ILE A C 1
ATOM 678 O O . ILE A 1 82 ? -8.035 5.229 -5.699 1.00 83.06 82 ILE A O 1
ATOM 682 N N . ASN A 1 83 ? -6.022 4.529 -4.962 1.00 87.31 83 ASN A N 1
ATOM 683 C CA . ASN A 1 83 ? -5.581 5.811 -4.425 1.00 87.31 83 ASN A CA 1
ATOM 684 C C . ASN A 1 83 ? -4.414 6.350 -5.256 1.00 87.31 83 ASN A C 1
ATOM 686 O O . ASN A 1 83 ? -3.441 5.643 -5.513 1.00 87.31 83 ASN A O 1
ATOM 690 N N . PHE A 1 84 ? -4.491 7.628 -5.631 1.00 86.00 84 PHE A N 1
ATOM 691 C CA . PHE A 1 84 ? -3.429 8.331 -6.348 1.00 86.00 84 PHE A CA 1
ATOM 692 C C . PHE A 1 84 ? -2.862 9.466 -5.505 1.00 86.00 84 PHE A C 1
ATOM 694 O O . PHE A 1 84 ? -3.551 10.097 -4.704 1.00 86.00 84 PHE A O 1
ATOM 701 N N . SER A 1 85 ? -1.590 9.779 -5.717 1.00 87.38 85 SER A N 1
ATOM 702 C CA . SER A 1 85 ? -0.977 10.991 -5.183 1.00 87.38 85 SER A CA 1
ATOM 703 C C . SER A 1 85 ? 0.054 11.527 -6.146 1.00 87.38 85 SER A C 1
ATOM 705 O O . SER A 1 85 ? 0.788 10.772 -6.778 1.00 87.38 85 SER A O 1
ATOM 707 N N . ASN A 1 86 ? 0.096 12.848 -6.247 1.00 85.56 86 ASN A N 1
ATOM 708 C CA . ASN A 1 86 ? 1.084 13.559 -7.033 1.00 85.56 86 ASN A CA 1
ATOM 709 C C . ASN A 1 86 ? 1.874 14.457 -6.087 1.00 85.56 86 ASN A C 1
ATOM 711 O O . ASN A 1 86 ? 1.297 15.313 -5.416 1.00 85.56 86 ASN A O 1
ATOM 715 N N . ILE A 1 87 ? 3.183 14.227 -6.014 1.00 80.81 87 ILE A N 1
ATOM 716 C CA . ILE A 1 87 ? 4.087 14.983 -5.155 1.00 80.81 87 ILE A CA 1
ATOM 717 C C . ILE A 1 87 ? 5.199 15.613 -5.990 1.00 80.81 87 ILE A C 1
ATOM 719 O O . ILE A 1 87 ? 5.839 14.960 -6.813 1.00 80.81 87 ILE A O 1
ATOM 723 N N . GLY A 1 88 ? 5.473 16.892 -5.743 1.00 81.06 88 GLY A N 1
ATOM 724 C CA . GLY A 1 88 ? 6.689 17.528 -6.237 1.00 81.06 88 GLY A CA 1
ATOM 725 C C . GLY A 1 88 ? 7.875 17.090 -5.382 1.00 81.06 88 GLY A C 1
ATOM 726 O O . GLY A 1 88 ? 8.066 17.619 -4.290 1.00 81.06 88 GLY A O 1
ATOM 727 N N . ALA A 1 89 ? 8.665 16.124 -5.851 1.00 76.00 89 ALA A N 1
ATOM 728 C CA . ALA A 1 89 ? 9.842 15.651 -5.127 1.00 76.00 89 ALA A CA 1
ATOM 729 C C . ALA A 1 89 ? 11.112 16.428 -5.541 1.00 76.00 89 ALA A C 1
ATOM 731 O O . ALA A 1 89 ? 11.439 16.473 -6.730 1.00 76.00 89 ALA A O 1
ATOM 732 N N . PRO A 1 90 ? 11.879 17.017 -4.601 1.00 76.94 90 PRO A N 1
ATOM 733 C CA . PRO A 1 90 ? 13.202 17.547 -4.916 1.00 76.94 90 PRO A CA 1
ATOM 734 C C . PRO A 1 90 ? 14.183 16.406 -5.244 1.00 76.94 90 PRO A C 1
ATOM 736 O O . PRO A 1 90 ? 14.087 15.313 -4.695 1.00 76.94 90 PRO A O 1
ATOM 739 N N . TRP A 1 91 ? 15.195 16.675 -6.077 1.00 65.25 91 TRP A N 1
ATOM 740 C CA . TRP A 1 91 ? 16.137 15.685 -6.654 1.00 65.25 91 TRP A CA 1
ATOM 741 C C . TRP A 1 91 ? 16.940 14.800 -5.668 1.00 65.25 91 TRP A C 1
ATOM 743 O O . TRP A 1 91 ? 17.671 13.910 -6.087 1.00 65.25 91 TRP A O 1
ATOM 753 N N . LYS A 1 92 ? 16.861 15.077 -4.363 1.00 73.38 92 LYS A N 1
ATOM 754 C CA . LYS A 1 92 ? 17.623 14.450 -3.268 1.00 73.38 92 LYS A CA 1
ATOM 755 C C . LYS A 1 92 ? 16.699 13.938 -2.165 1.00 73.38 92 LYS A C 1
ATOM 757 O O . LYS A 1 92 ? 17.157 13.663 -1.060 1.00 73.38 92 LYS A O 1
ATOM 762 N N . ALA A 1 93 ? 15.397 13.891 -2.425 1.00 76.50 93 ALA A N 1
ATOM 763 C CA . ALA A 1 93 ? 14.444 13.450 -1.432 1.00 76.50 93 ALA A CA 1
ATOM 764 C C . ALA A 1 93 ? 14.640 11.966 -1.103 1.00 76.50 93 ALA A C 1
ATOM 766 O O . ALA A 1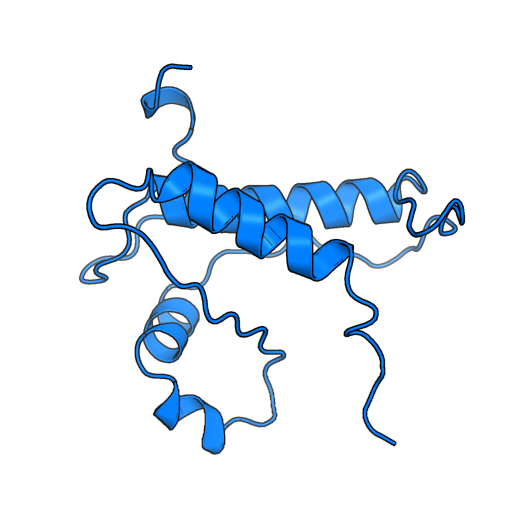 93 ? 14.917 11.144 -1.978 1.00 76.50 93 ALA A O 1
ATOM 767 N N . ASN A 1 94 ? 14.475 11.629 0.173 1.00 86.38 94 ASN A N 1
ATOM 768 C CA . ASN A 1 94 ? 14.441 10.249 0.620 1.00 86.38 94 ASN A CA 1
ATOM 769 C C . ASN A 1 94 ? 13.093 9.633 0.213 1.00 86.38 94 ASN A C 1
ATOM 771 O O . ASN A 1 94 ? 12.049 10.012 0.741 1.00 86.38 94 ASN A O 1
ATOM 775 N N . MET A 1 95 ? 13.112 8.687 -0.729 1.00 82.31 95 MET A N 1
ATOM 776 C CA . MET A 1 95 ? 11.892 8.072 -1.266 1.00 82.31 95 MET A CA 1
ATOM 777 C C . MET A 1 95 ? 11.053 7.364 -0.197 1.00 82.31 95 MET A C 1
ATOM 779 O O . MET A 1 95 ? 9.830 7.383 -0.284 1.00 82.31 95 MET A O 1
ATOM 783 N N . VAL A 1 96 ? 11.683 6.787 0.832 1.00 86.25 96 VAL A N 1
ATOM 784 C CA . VAL A 1 96 ? 10.972 6.130 1.942 1.00 86.25 96 VAL A CA 1
ATOM 785 C C . VAL A 1 96 ? 10.161 7.156 2.732 1.00 86.25 96 VAL A C 1
ATOM 787 O O . VAL A 1 96 ? 8.975 6.946 2.971 1.00 86.25 96 VAL A O 1
ATOM 790 N N . GLU A 1 97 ? 10.779 8.282 3.092 1.00 86.69 97 GLU A N 1
ATOM 791 C CA . GLU A 1 97 ? 10.119 9.363 3.837 1.00 86.69 97 GLU A CA 1
ATOM 792 C C . GLU A 1 97 ? 9.017 10.028 3.004 1.00 86.69 97 GLU A C 1
ATOM 794 O O . GLU A 1 97 ? 7.933 10.303 3.516 1.00 86.69 97 GLU A O 1
ATOM 799 N N . LEU A 1 98 ? 9.258 10.237 1.705 1.00 88.88 98 LEU A N 1
ATOM 800 C CA . LEU A 1 98 ? 8.244 10.767 0.793 1.00 88.88 98 LEU A CA 1
ATOM 801 C C . LEU A 1 98 ? 7.018 9.856 0.709 1.00 88.88 98 LEU A C 1
ATOM 803 O O . LEU A 1 98 ? 5.891 10.332 0.829 1.00 88.88 98 LEU A O 1
ATOM 807 N N . ILE A 1 99 ? 7.228 8.551 0.517 1.00 89.94 99 ILE A N 1
ATOM 808 C CA . ILE A 1 99 ? 6.132 7.583 0.408 1.00 89.94 99 ILE A CA 1
ATOM 809 C C . ILE A 1 99 ? 5.393 7.464 1.744 1.00 89.94 99 ILE A C 1
ATOM 811 O O . ILE A 1 99 ? 4.168 7.419 1.747 1.00 89.94 99 ILE A O 1
ATOM 815 N N . GLN A 1 100 ? 6.097 7.501 2.879 1.00 89.75 100 GLN A N 1
ATOM 816 C CA . GLN A 1 100 ? 5.463 7.581 4.201 1.00 89.75 100 GLN A CA 1
ATOM 817 C C . GLN A 1 100 ? 4.547 8.803 4.331 1.00 89.75 100 GLN A C 1
ATOM 819 O O . GLN A 1 100 ? 3.424 8.666 4.811 1.00 89.75 100 GLN A O 1
ATOM 824 N N . GLY A 1 101 ? 4.995 9.974 3.871 1.00 88.94 101 GLY A N 1
ATOM 825 C CA . GLY A 1 101 ? 4.182 11.191 3.864 1.00 88.94 101 GLY A CA 1
ATOM 826 C C . GLY A 1 101 ? 2.936 11.07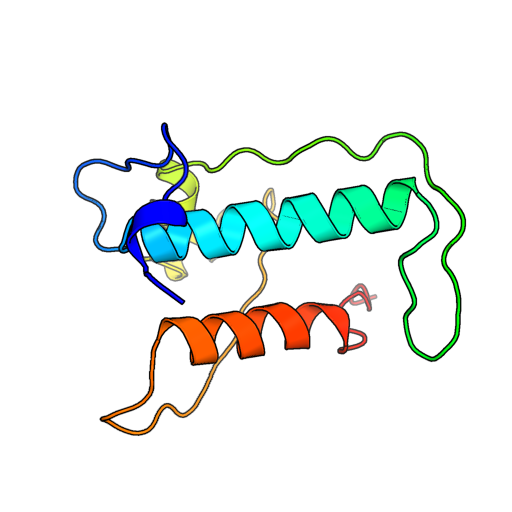3 2.983 1.00 88.94 101 GLY A C 1
ATOM 827 O O . GLY A 1 101 ? 1.847 11.452 3.407 1.00 88.94 101 GLY A O 1
ATOM 828 N N . VAL A 1 102 ? 3.071 10.489 1.787 1.00 90.38 102 VAL A N 1
ATOM 829 C CA . VAL A 1 102 ? 1.931 10.208 0.896 1.00 90.38 102 VAL A CA 1
ATOM 830 C C . VAL A 1 102 ? 0.921 9.288 1.575 1.00 90.38 102 VAL A C 1
ATOM 832 O O . VAL A 1 102 ? -0.263 9.613 1.633 1.00 90.38 102 VAL A O 1
ATOM 835 N N . LEU A 1 103 ? 1.388 8.173 2.131 1.00 91.31 103 LEU A N 1
ATOM 836 C CA . LEU A 1 103 ? 0.542 7.200 2.812 1.00 91.31 103 LEU A CA 1
ATOM 837 C C . LEU A 1 103 ? -0.217 7.828 3.981 1.00 91.31 103 LEU A C 1
ATOM 839 O O . LEU A 1 103 ? -1.429 7.655 4.097 1.00 91.31 103 LEU A O 1
ATOM 843 N N . GLN A 1 104 ? 0.472 8.622 4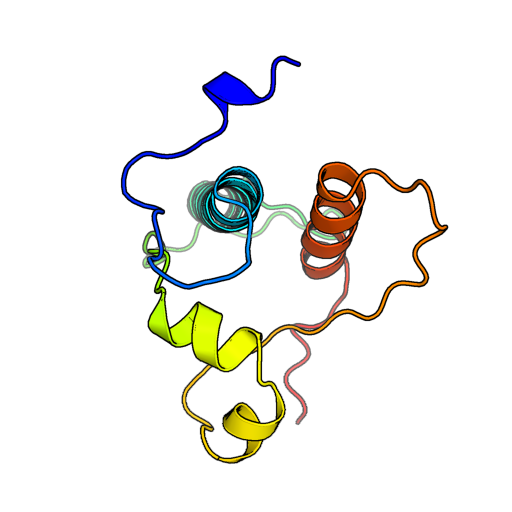.799 1.00 88.69 104 GLN A N 1
ATOM 844 C CA . GLN A 1 104 ? -0.145 9.353 5.899 1.00 88.69 104 GLN A CA 1
ATOM 845 C C . GLN A 1 104 ? -1.233 10.318 5.395 1.00 88.69 104 GLN A C 1
ATOM 847 O O . GLN A 1 104 ? -2.323 10.362 5.967 1.00 88.69 104 GLN A O 1
ATOM 852 N N . SER A 1 105 ? -0.998 11.015 4.278 1.00 87.06 105 SER A N 1
ATOM 853 C CA . SER A 1 105 ? -1.974 11.959 3.714 1.00 87.06 105 SER A CA 1
ATOM 854 C C . SER A 1 105 ? -3.303 11.304 3.303 1.00 87.06 105 SER A C 1
ATOM 856 O O . SER A 1 105 ? -4.355 11.937 3.411 1.00 87.06 105 SER A O 1
ATOM 858 N N . TRP A 1 106 ? -3.298 10.022 2.910 1.00 87.25 106 TRP A N 1
ATOM 859 C CA . TRP A 1 106 ? -4.525 9.263 2.613 1.00 87.25 106 TRP A CA 1
ATOM 860 C C . TRP A 1 106 ? -5.390 9.012 3.846 1.00 87.25 106 TRP A C 1
ATOM 862 O O . TRP A 1 106 ? -6.574 8.724 3.714 1.00 87.25 106 TRP A O 1
ATOM 872 N N . THR A 1 107 ? -4.808 9.105 5.042 1.00 80.56 107 THR A N 1
ATOM 873 C CA . THR A 1 107 ? -5.537 8.917 6.302 1.00 80.56 107 THR A CA 1
ATOM 874 C C . THR A 1 107 ? -6.07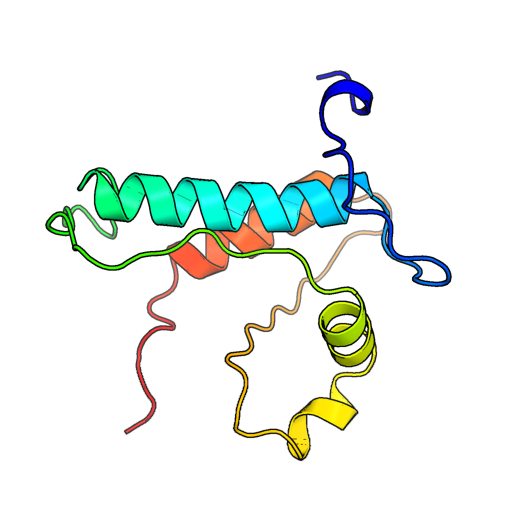3 10.213 6.882 1.00 80.56 107 THR A C 1
ATOM 876 O O . THR A 1 107 ? -6.955 10.157 7.726 1.00 80.56 107 THR A O 1
ATOM 879 N N . GLU A 1 108 ? -5.541 11.354 6.442 1.00 73.56 108 GLU A N 1
ATOM 880 C CA . GLU A 1 108 ? -5.852 12.686 6.976 1.00 73.56 108 GLU A CA 1
ATOM 881 C C . GLU A 1 108 ? -6.780 13.488 6.061 1.00 73.56 108 GLU A C 1
ATOM 883 O O . GLU A 1 108 ? -7.384 14.466 6.486 1.00 73.56 108 GLU A O 1
ATOM 888 N N . THR A 1 109 ? -6.895 13.094 4.793 1.00 57.81 109 THR A N 1
ATOM 889 C CA . THR A 1 109 ? -7.821 13.724 3.855 1.00 57.81 109 THR A CA 1
ATOM 890 C C . THR A 1 109 ? -9.162 12.995 3.871 1.00 57.81 109 THR A C 1
ATOM 892 O O . THR A 1 109 ? -9.214 11.770 3.825 1.00 57.81 109 THR A O 1
ATOM 895 N N . ASP A 1 110 ? -10.253 13.763 3.871 1.00 47.88 110 ASP A N 1
ATOM 896 C CA . ASP A 1 110 ? -11.669 13.367 3.737 1.00 47.88 110 ASP A CA 1
ATOM 897 C C . ASP A 1 110 ? -11.998 12.575 2.435 1.00 47.88 110 ASP A C 1
ATOM 899 O O . ASP A 1 110 ? -13.139 12.522 1.979 1.00 47.88 110 ASP A O 1
ATOM 903 N N . GLY A 1 111 ? -11.011 11.945 1.788 1.00 42.19 111 GLY A N 1
ATOM 904 C CA . GLY A 1 111 ? -11.105 11.263 0.493 1.00 42.19 111 GLY A CA 1
ATOM 905 C C . GLY A 1 111 ? -11.999 10.018 0.460 1.00 42.19 111 GLY A C 1
ATOM 906 O O . GLY A 1 111 ? -12.158 9.422 -0.600 1.00 42.19 111 GLY A O 1
ATOM 907 N N . LEU A 1 112 ? -12.629 9.648 1.581 1.00 39.81 112 LEU A N 1
ATOM 908 C CA . LEU A 1 112 ? -13.764 8.719 1.612 1.00 39.81 112 LEU A CA 1
ATOM 909 C C . LEU A 1 112 ? -15.115 9.412 1.354 1.00 39.81 112 LEU A C 1
ATOM 911 O O . LEU A 1 112 ? -16.164 8.786 1.526 1.00 39.81 112 LEU A O 1
ATOM 915 N N . GLN A 1 113 ? -15.132 10.668 0.893 1.00 36.06 113 GLN A N 1
ATOM 916 C CA . GLN A 1 113 ? -16.288 11.190 0.169 1.00 36.06 113 GLN A CA 1
ATOM 917 C C . GLN A 1 113 ? -16.443 10.409 -1.138 1.00 36.06 113 GLN A C 1
ATOM 919 O O . GLN A 1 113 ? -15.896 10.760 -2.184 1.00 36.06 113 GLN A O 1
ATOM 924 N N . GLN A 1 114 ? -17.218 9.325 -1.053 1.00 32.59 114 GLN A N 1
ATOM 925 C CA . GLN A 1 114 ? -17.935 8.762 -2.186 1.00 32.59 114 GLN A CA 1
ATOM 926 C C . GLN A 1 114 ? -18.493 9.928 -3.004 1.00 32.59 114 GLN A C 1
ATOM 928 O O . GLN A 1 114 ? -19.286 10.723 -2.493 1.00 32.59 114 GLN A O 1
ATOM 933 N N . LYS A 1 115 ? -18.057 10.053 -4.261 1.00 30.36 115 LYS A N 1
ATOM 934 C CA . LYS A 1 115 ? -18.776 10.898 -5.210 1.00 30.36 115 LYS A CA 1
ATOM 935 C C . LYS A 1 115 ? -20.195 10.335 -5.311 1.00 30.36 115 LYS A C 1
ATOM 937 O O . LYS A 1 115 ? -20.365 9.198 -5.748 1.00 30.36 115 LYS A O 1
ATOM 942 N N . GLN A 1 116 ? -21.153 11.118 -4.815 1.00 32.53 116 GLN A N 1
ATOM 943 C CA . GLN A 1 116 ? -22.574 11.010 -5.143 1.00 32.53 116 GLN A CA 1
ATOM 944 C C . GLN A 1 116 ? -22.784 11.175 -6.647 1.00 32.53 116 GLN A C 1
ATOM 946 O O . GLN A 1 116 ? -22.009 11.944 -7.266 1.00 32.53 116 GLN A O 1
#

Secondary structure (DSSP, 8-state):
--GGGGPPTT---TT--S-HHHHHHHHHHHHHHHHHHHTT--EETTEEPPP-S--PPPPP-HHHHHHHH-GGGGGG-TTS----------TT--HHHHHHHHHHHHHHS-TT----

InterPro domains:
  IPR035940 CAP superfamily [G3DSA:3.40.33.10] (12-115)
  IPR035940 CAP superfamily [SSF55797] (11-106)

Sequence (116 aa):
MQTQELILPGLDCPFRRMDPAIRSLFHRFHNDLRRKAVQGQFKLDGLTYRPTSDIYEVEYDCDMEGMAEQPHDFHEVNEFGINFSNIGAPWKANMVELIQGVLQSWTETDGLQQKQ

Organism: NCBI:txid53326

pLDDT: mean 78.06, std 15.64, range [30.36, 94.38]